Protein AF-M1ZVZ4-F1 (afdb_monomer)

Mean predicted aligned error: 5.07 Å

Solvent-accessible surface area (backbone atoms only — not comparable to full-atom values): 7956 Å² total; per-residue (Å²): 139,79,57,64,71,56,42,83,79,10,59,80,66,77,37,91,72,87,80,81,59,46,96,67,70,88,84,62,80,56,65,76,57,62,77,43,43,68,61,56,61,68,49,70,86,50,83,73,69,90,78,39,61,71,60,46,53,53,49,49,52,49,52,54,50,47,49,54,69,75,61,73,57,90,70,70,79,75,90,71,54,73,87,77,60,84,86,60,94,48,70,66,54,49,50,39,58,58,44,68,74,51,97,76,87,86,83,71,83,92,64,71,65,63,62,66,75,44,100

Organism: NCBI:txid1232189

InterPro domains:
  IPR015421 Pyridoxal phosphate-dependent transferase, major domain [G3DSA:3.40.640.10] (29-119)
  IPR015424 Pyridoxal phosphate-dependent transferase [SSF53383] (11-116)
  IPR050106 Histidinol-phosphate aminotransferase [PTHR43643] (13-118)

Secondary structure (DSSP, 8-state):
--S--TTTTTGGGT------SS---TT-S-HHHHHTHHHHHHHTTS---TT-HHHHHHHHHHHHHHHHHHH-S--------GGG----SSHHHHHHHHHHT-S-----SS--THHHH--

pLDDT: mean 91.92, std 8.11, range [57.66, 97.5]

Structure (mmCIF, N/CA/C/O backbone):
data_AF-M1ZVZ4-F1
#
_entry.id   AF-M1ZVZ4-F1
#
loop_
_atom_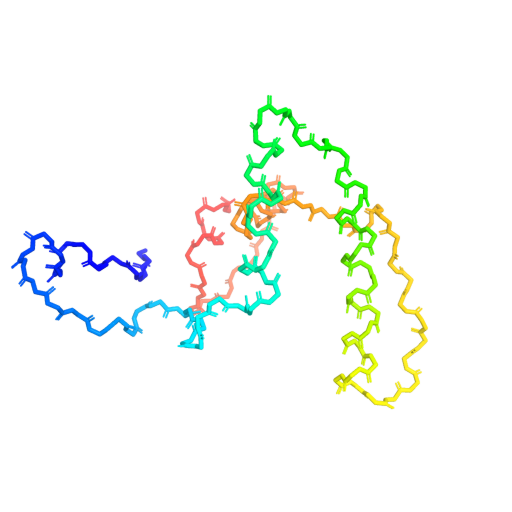site.group_PDB
_atom_site.id
_atom_site.type_symbol
_atom_site.label_atom_id
_atom_site.label_alt_id
_atom_site.label_comp_id
_atom_site.label_asym_id
_atom_site.label_entity_id
_atom_site.label_seq_id
_atom_site.pdbx_PDB_ins_code
_atom_site.Cartn_x
_atom_site.Cartn_y
_atom_site.Cartn_z
_atom_site.occupancy
_atom_site.B_iso_or_equiv
_atom_site.auth_seq_id
_atom_site.auth_comp_id
_atom_site.auth_asym_id
_atom_site.auth_atom_id
_atom_site.pdbx_PDB_model_num
ATOM 1 N N . MET A 1 1 ? -13.123 -12.440 2.740 1.00 65.25 1 MET A N 1
ATOM 2 C CA . MET A 1 1 ? -13.312 -11.713 4.018 1.00 65.25 1 MET A CA 1
ATOM 3 C C . MET A 1 1 ? -11.958 -11.141 4.390 1.00 65.25 1 MET A C 1
ATOM 5 O O . MET A 1 1 ? -11.007 -11.911 4.424 1.00 65.25 1 MET A O 1
ATOM 9 N N . HIS A 1 2 ? -11.867 -9.829 4.601 1.00 86.81 2 HIS A N 1
ATOM 10 C CA . HIS A 1 2 ? -10.634 -9.153 5.022 1.00 86.81 2 HIS A CA 1
ATOM 11 C C . HIS A 1 2 ? -10.698 -8.840 6.510 1.00 86.81 2 HIS A C 1
ATOM 13 O O . HIS A 1 2 ? -11.788 -8.700 7.064 1.00 86.81 2 HIS A O 1
ATOM 19 N N . GLY A 1 3 ? -9.534 -8.737 7.147 1.00 92.38 3 GLY A N 1
ATOM 20 C CA . GLY A 1 3 ? -9.432 -8.098 8.454 1.00 92.38 3 GLY A CA 1
ATOM 21 C C . GLY A 1 3 ? -9.439 -6.571 8.342 1.00 92.38 3 GLY A C 1
ATOM 22 O O . GLY A 1 3 ? -9.521 -6.016 7.246 1.00 92.38 3 GLY A O 1
ATOM 23 N N . GLY A 1 4 ? -9.342 -5.893 9.482 1.00 94.25 4 GLY A N 1
ATOM 24 C CA . GLY A 1 4 ? -9.297 -4.432 9.580 1.00 94.25 4 GLY A CA 1
ATOM 25 C C . GLY A 1 4 ? -10.657 -3.746 9.731 1.00 94.25 4 GLY A C 1
ATOM 26 O O . GLY A 1 4 ? -10.706 -2.521 9.827 1.00 94.25 4 GLY A O 1
ATOM 27 N N . ASP A 1 5 ? -11.767 -4.492 9.796 1.00 95.06 5 ASP A N 1
ATOM 28 C CA . ASP A 1 5 ? -13.081 -3.919 10.118 1.00 95.06 5 ASP A CA 1
ATOM 29 C C . ASP A 1 5 ? -13.209 -3.617 11.620 1.00 95.06 5 ASP A C 1
ATOM 31 O O . ASP A 1 5 ? -13.877 -4.309 12.392 1.00 95.06 5 ASP A O 1
ATOM 35 N N . ILE A 1 6 ? -12.557 -2.535 12.035 1.00 95.00 6 ILE A N 1
ATOM 36 C CA . ILE A 1 6 ? -12.634 -2.003 13.399 1.00 95.00 6 ILE A CA 1
ATOM 37 C C . ILE A 1 6 ? -13.964 -1.284 13.684 1.00 95.00 6 ILE A C 1
ATOM 39 O O . ILE A 1 6 ? -14.201 -0.835 14.809 1.00 95.00 6 ILE A O 1
ATOM 43 N N . TYR A 1 7 ? -14.837 -1.133 12.684 1.00 95.44 7 TYR A N 1
ATOM 44 C CA . TYR A 1 7 ? -16.065 -0.351 12.798 1.00 95.44 7 TYR A CA 1
ATOM 45 C C . TYR A 1 7 ? -17.220 -1.208 13.296 1.00 95.44 7 TYR A C 1
ATOM 47 O O . TYR A 1 7 ? -17.854 -0.835 14.287 1.00 95.44 7 TYR A O 1
ATOM 55 N N . THR A 1 8 ? -17.466 -2.352 12.647 1.00 94.62 8 THR A N 1
ATOM 56 C CA . THR A 1 8 ? -18.637 -3.207 12.902 1.00 94.62 8 THR A CA 1
ATOM 57 C C . THR A 1 8 ? -18.705 -3.681 14.350 1.00 94.62 8 THR A C 1
ATOM 59 O O . THR A 1 8 ? -19.759 -3.593 14.980 1.00 94.62 8 THR A O 1
ATOM 62 N N . GLU A 1 9 ? -17.583 -4.135 14.912 1.00 93.12 9 GLU A N 1
ATOM 63 C CA . GLU A 1 9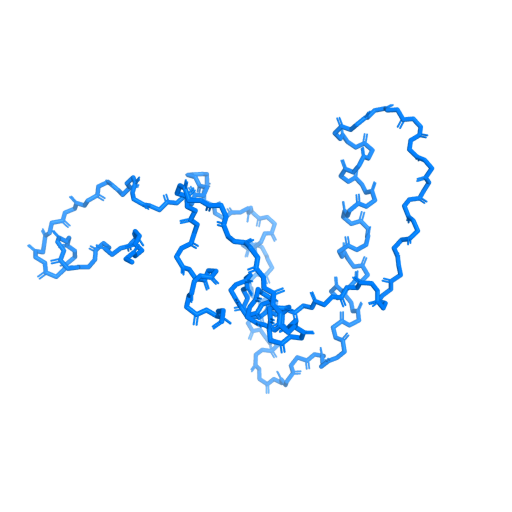 ? -17.516 -4.622 16.297 1.00 93.12 9 GLU A CA 1
ATOM 64 C C . GLU A 1 9 ?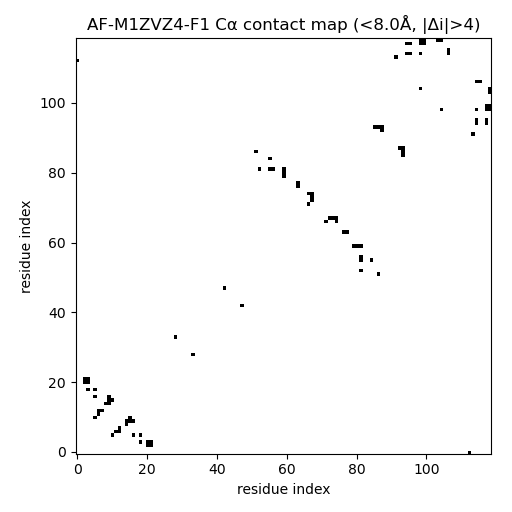 -16.871 -3.633 17.283 1.00 93.12 9 GLU A C 1
ATOM 66 O O . GLU A 1 9 ? -16.909 -3.870 18.494 1.00 93.12 9 GLU A O 1
ATOM 71 N N . GLY A 1 10 ? -16.319 -2.521 16.789 1.00 96.00 10 GLY A N 1
ATOM 72 C CA . GLY A 1 10 ? -15.594 -1.528 17.582 1.00 96.00 10 GLY A C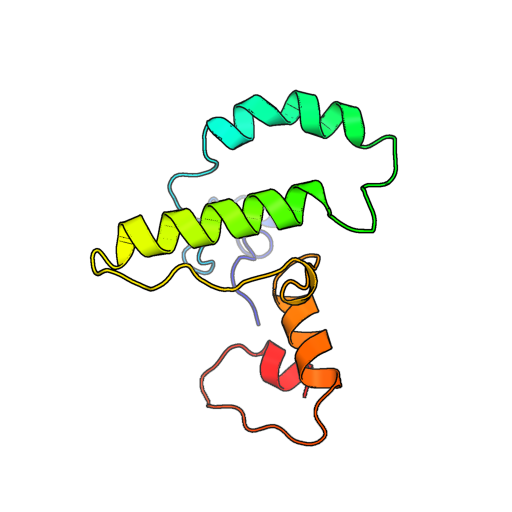A 1
ATOM 73 C C . GLY A 1 10 ? -16.305 -0.183 17.631 1.00 96.00 10 GLY A C 1
ATOM 74 O O . GLY A 1 10 ? -17.226 0.017 18.429 1.00 96.00 10 GLY A O 1
ATOM 75 N N . ILE A 1 11 ? -15.873 0.737 16.765 1.00 95.12 11 ILE A N 1
ATOM 76 C CA . ILE A 1 11 ? -16.237 2.164 16.794 1.00 95.12 11 ILE A CA 1
ATOM 77 C C . ILE A 1 11 ? -17.755 2.372 16.839 1.00 95.12 11 ILE A C 1
ATOM 79 O O . ILE A 1 11 ? -18.248 3.115 17.687 1.00 95.12 11 ILE A O 1
ATOM 83 N N . LEU A 1 12 ? -18.518 1.686 15.980 1.00 96.88 12 LEU A N 1
ATOM 84 C CA . LEU A 1 12 ? -19.975 1.865 15.895 1.00 96.88 12 LEU A CA 1
ATOM 85 C C . LEU A 1 12 ? -20.723 1.325 17.123 1.00 96.88 12 LEU A C 1
ATOM 87 O O . LEU A 1 12 ? -21.881 1.675 17.345 1.00 96.88 12 LEU A O 1
ATOM 91 N N . LYS A 1 13 ? -20.062 0.502 17.942 1.00 97.50 13 LYS A N 1
ATOM 92 C CA . LYS A 1 13 ? -20.576 -0.020 19.214 1.00 97.50 13 LYS A CA 1
ATOM 93 C C . LYS A 1 13 ? -19.972 0.688 20.431 1.00 97.50 13 LYS A C 1
ATOM 95 O O . LYS A 1 13 ? -20.212 0.248 21.554 1.00 97.50 13 LYS A O 1
ATOM 100 N N . GLY A 1 14 ? -19.185 1.750 20.228 1.00 96.69 14 GLY A N 1
ATOM 101 C CA . GLY A 1 14 ? -18.504 2.476 21.303 1.00 96.69 14 GLY A CA 1
ATOM 102 C C . GLY A 1 14 ? -17.458 1.637 22.043 1.00 96.69 14 GLY A C 1
ATOM 103 O O . GLY A 1 14 ? -17.220 1.871 23.225 1.00 96.69 14 GLY A O 1
ATOM 104 N N . LYS A 1 15 ? -16.874 0.631 21.380 1.00 96.56 15 LYS A N 1
ATOM 105 C CA . LYS A 1 15 ? -15.831 -0.229 21.949 1.00 96.56 15 LYS A CA 1
ATOM 106 C C . LYS A 1 15 ? -14.469 0.139 21.382 1.00 96.56 15 LYS A C 1
ATOM 108 O O . LYS A 1 15 ? -14.316 0.293 20.172 1.00 96.56 15 LYS A O 1
ATOM 113 N N . GLU A 1 16 ? -13.479 0.208 22.260 1.00 94.38 16 GLU A N 1
ATOM 114 C CA . GLU A 1 16 ? -12.076 0.265 21.866 1.00 94.38 16 GLU A CA 1
ATOM 115 C C . GLU A 1 16 ? -11.590 -1.150 21.534 1.00 94.38 16 GLU A C 1
ATOM 117 O O . GLU A 1 16 ? -11.768 -2.081 22.324 1.00 94.38 16 GLU A O 1
ATOM 122 N N . LEU A 1 17 ? -11.013 -1.317 20.345 1.00 94.94 17 LEU A N 1
ATOM 123 C CA . LEU A 1 17 ? -10.446 -2.580 19.883 1.00 94.94 17 LEU A CA 1
ATOM 124 C C . LEU A 1 17 ? -8.934 -2.440 19.740 1.00 94.94 17 LEU A C 1
ATOM 126 O O . LEU A 1 17 ? -8.447 -1.432 19.233 1.00 94.94 17 LEU A O 1
ATOM 130 N N . ILE A 1 18 ? -8.210 -3.494 20.109 1.00 94.44 18 ILE A N 1
ATOM 131 C CA . ILE A 1 18 ? -6.832 -3.688 19.660 1.00 94.44 18 ILE A CA 1
ATOM 132 C C . ILE A 1 18 ? -6.901 -4.601 18.437 1.00 94.44 18 ILE A C 1
ATOM 134 O O . ILE A 1 18 ? -7.249 -5.777 18.562 1.00 94.44 18 ILE A O 1
ATOM 138 N N . ASP A 1 19 ? -6.626 -4.049 17.257 1.00 94.56 19 ASP A N 1
ATOM 139 C CA . ASP A 1 19 ? -6.757 -4.774 15.996 1.00 94.56 19 ASP A CA 1
ATOM 140 C C . ASP A 1 19 ? -5.517 -5.631 15.695 1.00 94.56 19 ASP A C 1
ATOM 142 O O . ASP A 1 19 ? -4.434 -5.113 15.439 1.00 94.56 19 ASP A O 1
ATOM 146 N N . PHE A 1 20 ? -5.701 -6.953 15.702 1.00 95.25 20 PHE A N 1
ATOM 147 C CA . PHE A 1 20 ? -4.730 -7.953 15.230 1.00 95.25 20 PHE A CA 1
ATOM 148 C C . PHE A 1 20 ? -5.184 -8.640 13.931 1.00 95.25 20 PHE A C 1
ATOM 150 O O . PHE A 1 20 ? -4.602 -9.641 13.517 1.00 95.25 20 PHE A O 1
ATOM 157 N N . SER A 1 21 ? -6.257 -8.150 13.304 1.00 95.12 21 SER A N 1
ATOM 158 C CA . SER A 1 21 ? -6.807 -8.723 12.073 1.00 95.12 21 SER A CA 1
ATOM 159 C C . SER A 1 21 ? -6.206 -8.111 10.803 1.00 95.12 21 SER A C 1
ATOM 161 O O . SER A 1 21 ? -6.337 -8.696 9.729 1.00 95.12 21 SER A O 1
ATOM 163 N N . SER A 1 22 ? -5.518 -6.970 10.913 1.00 94.12 22 SER A N 1
ATOM 164 C CA . SER A 1 22 ? -4.792 -6.322 9.819 1.00 94.12 22 SER A CA 1
ATOM 165 C C . SER A 1 22 ? -3.282 -6.265 10.090 1.00 94.12 22 SER A C 1
ATOM 167 O O . SER A 1 22 ? -2.830 -6.122 11.224 1.00 94.12 22 SER A O 1
ATOM 169 N N . ASN A 1 23 ? -2.475 -6.383 9.032 1.00 94.50 23 ASN A N 1
ATOM 170 C CA . ASN A 1 23 ? -1.010 -6.440 9.121 1.00 94.50 23 ASN A CA 1
ATOM 171 C C . ASN A 1 23 ? -0.378 -5.055 8.898 1.00 94.50 23 ASN A C 1
ATOM 173 O O . ASN A 1 23 ? 0.424 -4.871 7.981 1.00 94.50 23 ASN A O 1
ATOM 177 N N . ILE A 1 24 ? -0.773 -4.060 9.693 1.00 94.81 24 ILE A N 1
ATOM 178 C CA . ILE A 1 24 ? -0.243 -2.691 9.600 1.00 94.81 24 ILE A CA 1
ATOM 179 C C . ILE A 1 24 ? 0.980 -2.529 10.511 1.00 94.81 24 ILE A C 1
ATOM 181 O O . ILE A 1 24 ? 1.053 -3.122 11.585 1.00 94.81 24 ILE A O 1
ATOM 185 N N . ASN A 1 25 ? 1.958 -1.717 10.092 1.00 95.12 25 ASN A N 1
ATOM 186 C CA . ASN A 1 25 ? 3.142 -1.433 10.903 1.00 95.12 25 ASN A CA 1
ATOM 187 C C . ASN A 1 25 ? 2.748 -0.720 12.219 1.00 95.12 25 ASN A C 1
ATOM 189 O O . ASN A 1 25 ? 2.257 0.412 12.160 1.00 95.12 25 ASN A O 1
ATOM 193 N N . PRO A 1 26 ? 3.012 -1.313 13.402 1.00 94.56 26 PRO A N 1
ATOM 194 C CA . PRO A 1 26 ? 2.621 -0.726 14.685 1.00 94.56 26 PRO A CA 1
ATOM 195 C C . PRO A 1 26 ? 3.421 0.532 15.055 1.00 94.56 26 PRO A C 1
ATOM 197 O O . PRO A 1 26 ? 3.031 1.250 15.970 1.00 94.56 26 PRO A O 1
ATOM 200 N N . LEU A 1 27 ? 4.529 0.824 14.359 1.00 95.94 27 LEU A N 1
ATOM 201 C CA . LEU A 1 27 ? 5.323 2.042 14.571 1.00 95.94 27 LEU A CA 1
ATOM 202 C C . LEU A 1 27 ? 4.652 3.306 14.002 1.00 95.94 27 LEU A C 1
ATOM 204 O O . LEU A 1 27 ? 5.118 4.416 14.255 1.00 95.94 27 LEU A O 1
ATOM 208 N N . GLY A 1 28 ? 3.561 3.151 13.247 1.00 94.31 28 GLY A N 1
ATOM 209 C CA . GLY A 1 28 ? 2.854 4.258 12.615 1.00 94.31 28 GLY A CA 1
ATOM 210 C C . GLY A 1 28 ? 3.581 4.820 11.391 1.00 94.31 28 GLY A C 1
ATOM 211 O O . GLY A 1 28 ? 4.385 4.144 10.746 1.00 94.31 28 GLY A O 1
ATOM 212 N N . LEU A 1 29 ? 3.250 6.065 11.038 1.00 95.12 29 LEU A N 1
ATOM 213 C CA . LEU A 1 29 ? 3.822 6.738 9.871 1.00 95.12 29 LEU A CA 1
ATOM 214 C C . LEU A 1 29 ? 5.281 7.158 10.128 1.00 95.12 29 LEU A C 1
ATOM 216 O O . LEU A 1 29 ? 5.549 7.732 11.191 1.00 95.12 29 LEU A O 1
ATOM 220 N N . PRO A 1 30 ? 6.197 6.962 9.158 1.00 95.94 30 PRO A N 1
ATOM 221 C CA . PRO A 1 30 ? 7.547 7.516 9.219 1.00 95.94 30 PRO A CA 1
ATOM 222 C C . PRO A 1 30 ? 7.525 9.042 9.353 1.00 95.94 30 PRO A C 1
ATOM 224 O O . PRO A 1 30 ? 6.701 9.703 8.720 1.00 95.94 30 PRO A O 1
ATOM 227 N N . ASP A 1 31 ? 8.451 9.614 10.122 1.00 96.00 31 ASP A N 1
ATOM 228 C CA . ASP A 1 31 ? 8.506 11.072 10.312 1.00 96.00 31 ASP A CA 1
ATOM 229 C C . ASP A 1 31 ? 8.796 11.805 8.998 1.00 96.00 31 ASP A C 1
ATOM 231 O O . ASP A 1 31 ? 8.109 12.768 8.680 1.00 96.00 31 ASP A O 1
ATOM 235 N N . SER A 1 32 ? 9.659 11.246 8.143 1.00 95.19 32 SER A N 1
ATOM 236 C CA . SER A 1 32 ? 9.883 11.772 6.792 1.00 95.19 32 SER A CA 1
ATOM 237 C C . SER A 1 32 ? 8.604 11.850 5.955 1.00 95.19 32 SER A C 1
ATOM 239 O O . SER A 1 32 ? 8.475 12.742 5.129 1.00 95.19 32 SER A O 1
ATOM 241 N N . PHE A 1 33 ? 7.635 10.953 6.155 1.00 95.00 33 PHE A N 1
ATOM 242 C CA . PHE A 1 33 ? 6.348 11.051 5.471 1.00 95.00 33 PHE A CA 1
ATOM 243 C C . PHE A 1 33 ? 5.505 12.196 6.043 1.00 95.00 33 PHE A C 1
ATOM 245 O O . PHE A 1 33 ? 4.947 12.980 5.281 1.00 95.00 33 PHE A O 1
ATOM 252 N N . LYS A 1 34 ? 5.444 12.320 7.377 1.00 95.81 34 LYS A N 1
ATOM 253 C CA . LYS A 1 34 ? 4.693 13.389 8.058 1.00 95.81 34 LYS A CA 1
ATOM 254 C C . LYS A 1 34 ? 5.211 14.773 7.672 1.00 95.81 34 LYS A C 1
ATOM 256 O O . LYS A 1 34 ? 4.406 15.643 7.357 1.00 95.81 34 LYS A O 1
ATOM 261 N N . ASP A 1 35 ? 6.530 14.935 7.627 1.00 96.81 35 ASP A N 1
ATOM 262 C CA . ASP A 1 35 ? 7.200 16.200 7.307 1.00 96.81 35 ASP A CA 1
ATOM 263 C C . ASP A 1 35 ? 6.899 16.691 5.879 1.00 96.81 35 ASP A C 1
ATOM 265 O O . ASP A 1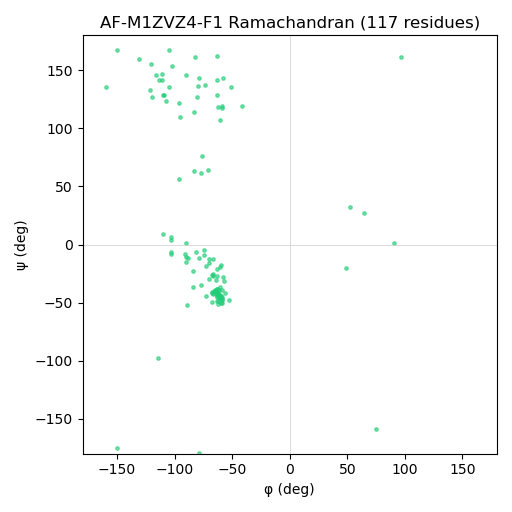 35 ? 7.018 17.879 5.596 1.00 96.81 35 ASP A O 1
ATOM 269 N N . ASN A 1 36 ? 6.468 15.795 4.982 1.00 95.81 36 ASN A N 1
ATOM 270 C CA . ASN A 1 36 ? 6.144 16.111 3.587 1.00 95.81 36 ASN A CA 1
ATOM 271 C C . ASN A 1 36 ? 4.626 16.192 3.312 1.00 95.81 36 ASN A C 1
ATOM 273 O O . ASN A 1 36 ? 4.217 16.392 2.166 1.00 95.81 36 ASN A O 1
ATOM 277 N N . LEU A 1 37 ? 3.764 16.058 4.332 1.00 95.69 37 LEU A N 1
ATOM 278 C CA . LEU A 1 37 ? 2.306 16.101 4.146 1.00 95.69 37 LEU A CA 1
ATOM 279 C C . LEU A 1 37 ? 1.803 17.469 3.677 1.00 95.69 37 LEU A C 1
ATOM 281 O O . LEU A 1 37 ? 0.921 17.523 2.823 1.00 95.69 37 LEU A O 1
ATOM 285 N N . GLU A 1 38 ? 2.348 18.566 4.210 1.00 94.88 38 GLU A N 1
ATOM 286 C CA . GLU A 1 38 ? 1.945 19.919 3.797 1.00 94.88 38 GLU A CA 1
ATOM 287 C C . GLU A 1 38 ? 2.265 20.174 2.321 1.00 94.88 38 GLU A C 1
ATOM 289 O O . GLU A 1 38 ? 1.429 20.702 1.583 1.00 94.88 38 GLU A O 1
ATOM 294 N N . GLU A 1 39 ? 3.438 19.726 1.866 1.00 93.75 39 GLU A N 1
ATOM 295 C CA . GLU A 1 39 ? 3.806 19.787 0.455 1.00 93.75 39 GLU A CA 1
ATOM 296 C C . GLU A 1 39 ? 2.841 18.946 -0.385 1.00 93.75 39 GLU A C 1
ATOM 298 O O . GLU A 1 39 ? 2.253 19.467 -1.332 1.00 93.75 39 GLU A O 1
ATOM 303 N N . ALA A 1 40 ? 2.607 17.682 -0.020 1.00 92.88 40 ALA A N 1
ATOM 304 C CA . ALA A 1 40 ? 1.696 16.803 -0.751 1.00 92.88 40 ALA A CA 1
ATOM 305 C C . ALA A 1 40 ? 0.279 17.397 -0.872 1.00 92.88 40 ALA A C 1
ATOM 307 O O . ALA A 1 40 ? -0.320 17.366 -1.949 1.00 92.88 40 ALA A O 1
ATOM 308 N N . LEU A 1 41 ? -0.235 18.000 0.205 1.00 95.81 41 LEU A N 1
ATOM 309 C CA . LEU A 1 41 ? -1.535 18.672 0.225 1.00 95.81 41 LEU A CA 1
ATOM 310 C C . LEU A 1 41 ? -1.591 19.890 -0.703 1.00 95.81 41 LEU A C 1
ATOM 312 O O . LEU A 1 41 ? -2.648 20.175 -1.260 1.00 95.81 41 LEU A O 1
ATOM 316 N N . SER A 1 42 ? -0.479 20.594 -0.919 1.00 94.69 42 SER A N 1
ATOM 317 C CA . SER A 1 42 ? -0.441 21.724 -1.856 1.00 94.69 42 SER A CA 1
ATOM 318 C C . SER A 1 42 ? -0.642 21.299 -3.321 1.00 94.69 42 SER A C 1
ATOM 320 O O . SER A 1 42 ? -1.167 22.075 -4.121 1.00 94.69 42 SER A O 1
ATOM 322 N N . TRP A 1 43 ? -0.310 20.048 -3.662 1.00 94.88 43 TRP A N 1
ATOM 323 C CA . TRP A 1 43 ? -0.377 19.516 -5.027 1.00 94.88 43 TRP A CA 1
ATOM 324 C C . TRP A 1 43 ? -1.724 18.880 -5.397 1.00 94.88 43 TRP A C 1
ATOM 326 O O . TRP A 1 43 ? -1.969 18.639 -6.575 1.00 94.88 43 TRP A O 1
ATOM 336 N N . VAL A 1 44 ? -2.641 18.657 -4.447 1.00 94.75 44 VAL A N 1
ATOM 337 C CA . VAL A 1 44 ? -3.920 17.953 -4.714 1.00 94.75 44 VAL A CA 1
ATOM 338 C C . VAL A 1 44 ? -4.876 18.711 -5.644 1.00 94.75 44 VAL A C 1
ATOM 340 O O . VAL A 1 44 ? -5.866 18.150 -6.105 1.00 94.75 44 VAL A O 1
ATOM 343 N N . GLN A 1 45 ? -4.605 19.992 -5.915 1.00 95.81 45 GLN A N 1
ATOM 344 C CA . GLN A 1 45 ? -5.406 20.825 -6.820 1.00 95.81 45 GLN A CA 1
ATOM 345 C C . GLN A 1 45 ? -5.110 20.559 -8.302 1.00 95.81 45 GLN A C 1
ATOM 347 O O . GLN A 1 45 ? -5.844 21.037 -9.169 1.00 95.81 45 GLN A O 1
ATOM 352 N N . VAL A 1 46 ? -4.039 19.823 -8.605 1.00 95.50 46 VAL A N 1
ATOM 353 C CA . VAL A 1 46 ? -3.661 19.446 -9.967 1.00 95.50 46 VAL A CA 1
ATOM 354 C C . VAL A 1 46 ? -3.629 17.930 -10.106 1.00 95.50 46 VAL A C 1
ATOM 356 O O . VAL A 1 46 ? -3.442 17.198 -9.136 1.00 95.50 46 VAL A O 1
ATOM 359 N N . TYR A 1 47 ? -3.810 17.447 -11.334 1.00 95.75 47 TYR A N 1
ATOM 360 C CA . TYR A 1 47 ? -3.637 16.026 -11.607 1.00 95.75 47 TYR A CA 1
ATOM 361 C C . TYR A 1 47 ? -2.183 15.603 -11.345 1.00 95.75 47 TYR A C 1
ATOM 363 O O . TYR A 1 47 ? -1.263 16.357 -11.683 1.00 95.75 47 TYR A O 1
ATOM 371 N N . PRO A 1 48 ? -1.959 14.399 -10.784 1.00 94.12 48 PRO A N 1
ATOM 372 C CA . PRO A 1 48 ? -0.617 13.854 -10.640 1.00 94.12 48 PRO A CA 1
ATOM 373 C C . PRO A 1 48 ? 0.025 13.616 -12.013 1.00 94.12 48 PRO A C 1
ATOM 375 O O . PRO A 1 48 ? -0.658 13.528 -13.037 1.00 94.12 48 PRO A O 1
ATOM 378 N N . ASP A 1 49 ? 1.351 13.473 -12.038 1.00 95.00 49 ASP A N 1
ATOM 379 C CA . ASP A 1 49 ? 2.059 13.045 -13.246 1.00 95.00 49 ASP A CA 1
ATOM 380 C C . ASP A 1 49 ? 1.575 11.652 -13.662 1.00 95.00 49 ASP A C 1
ATOM 382 O O . ASP A 1 49 ? 1.938 10.657 -13.041 1.00 95.00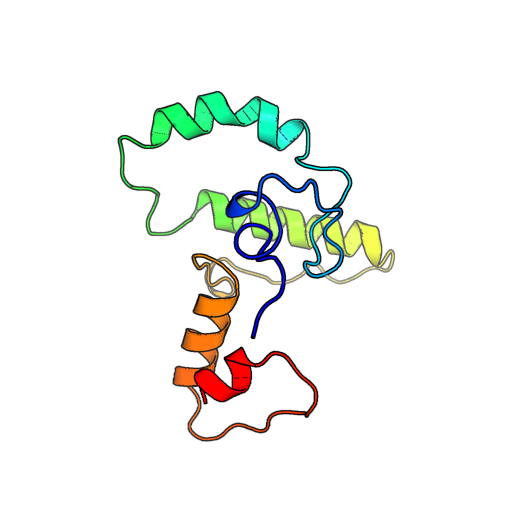 49 ASP A O 1
ATOM 386 N N . ILE A 1 50 ? 0.787 11.580 -14.736 1.00 93.94 50 ILE A N 1
ATOM 387 C CA . ILE A 1 50 ? 0.213 10.328 -15.253 1.00 93.94 50 ILE A CA 1
ATOM 388 C C . ILE A 1 50 ? 1.280 9.306 -15.672 1.00 93.94 50 ILE A C 1
ATOM 390 O O . ILE A 1 50 ? 0.988 8.122 -15.802 1.00 93.94 50 ILE A O 1
ATOM 394 N N . GLN A 1 51 ? 2.517 9.758 -15.905 1.00 95.00 51 GLN A N 1
ATOM 395 C CA . GLN A 1 51 ? 3.649 8.893 -16.233 1.00 95.00 51 GLN A CA 1
ATOM 396 C C . GLN A 1 51 ? 4.432 8.444 -14.992 1.00 95.00 51 GLN A C 1
ATOM 398 O O . GLN A 1 51 ? 5.310 7.590 -15.104 1.00 95.00 51 GLN A O 1
ATOM 403 N N . TYR A 1 52 ? 4.126 9.004 -13.816 1.00 95.81 52 TYR A N 1
ATOM 404 C CA . TYR A 1 52 ? 4.779 8.709 -12.541 1.00 95.81 52 TYR A CA 1
ATOM 405 C C . TYR A 1 52 ? 6.312 8.828 -12.581 1.00 95.81 52 TYR A C 1
ATOM 407 O O . TYR A 1 52 ? 6.998 8.108 -11.860 1.00 95.81 52 TYR A O 1
ATOM 415 N N . ARG A 1 53 ? 6.884 9.727 -13.394 1.00 95.12 53 ARG A N 1
ATOM 416 C CA . ARG A 1 53 ? 8.329 9.733 -13.709 1.00 95.12 53 ARG A CA 1
ATOM 417 C C . ARG A 1 53 ? 9.202 9.887 -12.468 1.00 95.12 53 ARG A C 1
ATOM 419 O O . ARG A 1 53 ? 10.100 9.084 -12.229 1.00 95.12 53 ARG A O 1
ATOM 426 N N . ASN A 1 54 ? 8.909 10.888 -11.637 1.00 95.75 54 ASN A N 1
ATOM 427 C CA . ASN A 1 54 ? 9.666 11.110 -10.401 1.00 95.75 54 ASN A CA 1
ATOM 428 C C . ASN A 1 54 ? 9.487 9.953 -9.410 1.00 95.75 54 ASN A C 1
ATOM 430 O O . ASN A 1 54 ? 10.452 9.527 -8.782 1.00 95.75 54 ASN A O 1
ATOM 434 N N . LEU A 1 55 ? 8.272 9.408 -9.301 1.00 96.19 55 LEU A N 1
ATOM 435 C CA . LEU A 1 55 ? 7.998 8.287 -8.405 1.00 96.19 55 LEU A CA 1
ATOM 436 C C . LEU A 1 55 ? 8.727 7.012 -8.853 1.00 96.19 55 LEU A C 1
ATOM 438 O O . LEU A 1 55 ? 9.337 6.344 -8.025 1.00 96.19 55 LEU A O 1
ATOM 442 N N . LYS A 1 56 ? 8.734 6.708 -10.156 1.00 96.88 56 LYS A N 1
ATOM 443 C CA . LYS A 1 56 ? 9.477 5.580 -10.730 1.00 96.88 56 LYS A CA 1
ATOM 444 C C . LYS A 1 56 ? 10.973 5.686 -10.454 1.00 96.88 56 LYS A C 1
ATOM 446 O O . LYS A 1 56 ? 11.554 4.721 -9.970 1.00 96.88 56 LYS A O 1
ATOM 451 N N . ARG A 1 57 ? 11.580 6.855 -10.674 1.00 95.56 57 ARG A N 1
ATOM 452 C CA . ARG A 1 57 ? 13.005 7.084 -10.366 1.00 95.56 57 ARG A CA 1
ATOM 453 C C . ARG A 1 57 ? 13.318 6.844 -8.892 1.00 95.56 57 ARG A C 1
ATOM 455 O O . ARG A 1 57 ? 14.214 6.068 -8.581 1.00 95.56 57 ARG A O 1
ATOM 462 N N . ASN A 1 58 ? 12.510 7.410 -7.995 1.00 95.94 58 ASN A N 1
ATOM 463 C CA . ASN A 1 58 ? 12.674 7.208 -6.555 1.00 95.94 58 ASN A CA 1
ATOM 464 C C . ASN A 1 58 ? 12.531 5.729 -6.150 1.00 95.94 58 ASN A C 1
ATOM 466 O O . ASN A 1 58 ? 13.251 5.261 -5.268 1.00 95.94 58 ASN A O 1
ATOM 470 N N . LEU A 1 59 ? 11.628 4.974 -6.789 1.00 95.88 59 LEU A N 1
ATOM 471 C CA . LEU A 1 59 ? 11.478 3.534 -6.556 1.00 95.88 59 LEU A CA 1
ATOM 472 C C . LEU A 1 59 ? 12.697 2.740 -7.043 1.00 95.88 59 LEU A C 1
ATOM 474 O O . LEU A 1 59 ? 13.151 1.848 -6.330 1.00 95.88 59 LEU A O 1
ATOM 478 N N . ILE A 1 60 ? 13.251 3.067 -8.213 1.00 94.06 60 ILE A N 1
ATOM 479 C CA . ILE A 1 60 ? 14.474 2.432 -8.737 1.00 94.06 60 ILE A CA 1
ATOM 480 C C . ILE A 1 60 ? 15.650 2.664 -7.781 1.00 94.06 60 ILE A C 1
ATOM 482 O O . ILE A 1 60 ? 16.365 1.716 -7.436 1.00 94.06 60 ILE A O 1
ATOM 486 N N . ASP A 1 61 ? 15.814 3.895 -7.296 1.00 92.62 61 ASP A N 1
ATOM 487 C CA . ASP A 1 61 ? 16.850 4.245 -6.322 1.00 92.62 61 ASP A CA 1
ATOM 488 C C . ASP A 1 61 ? 16.650 3.494 -4.997 1.00 92.62 61 ASP A C 1
ATOM 490 O O . ASP A 1 61 ? 17.594 2.910 -4.456 1.00 92.62 61 ASP A O 1
ATOM 494 N N . TYR A 1 62 ? 15.410 3.433 -4.500 1.00 93.31 62 TYR A N 1
ATOM 495 C CA . TYR A 1 62 ? 15.066 2.693 -3.286 1.00 93.31 62 TYR A CA 1
ATOM 496 C C . TYR A 1 62 ? 15.350 1.191 -3.412 1.00 93.31 62 TYR A C 1
ATOM 498 O O . TYR A 1 62 ? 15.929 0.598 -2.499 1.00 93.31 62 TYR A O 1
ATOM 506 N N . LEU A 1 63 ? 14.970 0.561 -4.527 1.00 91.00 63 LEU A N 1
ATOM 507 C CA . LEU A 1 63 ? 15.220 -0.862 -4.774 1.00 91.00 63 LEU A CA 1
ATOM 508 C C . LEU A 1 63 ? 16.722 -1.145 -4.867 1.00 91.00 63 LEU A C 1
ATOM 510 O O . LEU A 1 63 ? 17.209 -2.100 -4.259 1.00 91.00 63 LEU A O 1
ATOM 514 N N . SER A 1 64 ? 17.464 -0.272 -5.551 1.00 87.94 64 SER A N 1
ATOM 515 C CA . SER A 1 64 ? 18.924 -0.354 -5.654 1.00 87.94 64 SER A CA 1
ATOM 516 C C . SER A 1 64 ? 19.593 -0.266 -4.278 1.00 87.94 64 SER A C 1
ATOM 518 O O . SER A 1 64 ? 20.448 -1.090 -3.948 1.00 87.94 64 SER A O 1
ATOM 520 N N . PHE A 1 65 ? 19.171 0.688 -3.442 1.00 88.75 65 PHE A N 1
ATOM 521 C CA . PHE A 1 65 ? 19.641 0.815 -2.062 1.00 88.75 65 PHE A CA 1
ATOM 522 C C . PHE A 1 65 ? 19.285 -0.415 -1.214 1.00 88.75 65 PHE A C 1
ATOM 524 O O . PHE A 1 65 ? 20.145 -0.968 -0.526 1.00 88.75 65 PHE A O 1
ATOM 531 N N . SER A 1 66 ? 18.028 -0.860 -1.277 1.00 89.56 66 SER A N 1
ATOM 532 C CA . SER A 1 66 ? 17.496 -1.945 -0.444 1.00 89.56 66 SER A CA 1
ATOM 533 C C . SER A 1 66 ? 18.226 -3.260 -0.689 1.00 89.56 66 SER A C 1
ATOM 535 O O . SER A 1 66 ? 18.544 -3.975 0.260 1.00 89.56 66 SER A O 1
ATOM 537 N N . LEU A 1 67 ? 18.563 -3.562 -1.944 1.00 84.94 67 LEU A N 1
ATOM 538 C CA . LEU A 1 67 ? 19.359 -4.742 -2.273 1.00 84.94 67 LEU A CA 1
ATOM 539 C C . LEU A 1 67 ? 20.739 -4.708 -1.614 1.00 84.94 67 LEU A C 1
ATOM 541 O O . LEU A 1 67 ? 21.141 -5.690 -0.991 1.00 84.94 67 LEU A O 1
ATOM 545 N N . GLY A 1 68 ? 21.435 -3.570 -1.687 1.00 83.38 68 GLY A N 1
ATOM 546 C CA . GLY A 1 68 ? 22.727 -3.396 -1.020 1.00 83.38 68 GLY A CA 1
ATOM 547 C C . GLY A 1 68 ? 22.625 -3.496 0.505 1.00 83.38 68 GLY A C 1
ATOM 548 O O . GLY A 1 68 ? 23.495 -4.088 1.146 1.00 83.38 68 GLY A O 1
ATOM 549 N N . TYR A 1 69 ? 21.545 -2.965 1.083 1.00 87.19 69 TYR A N 1
ATOM 550 C CA . TYR A 1 69 ? 21.296 -3.002 2.523 1.00 87.19 69 TYR A CA 1
ATOM 551 C C . TYR A 1 69 ? 21.030 -4.424 3.043 1.00 87.19 69 TYR A C 1
ATOM 553 O O . TYR A 1 69 ? 21.651 -4.844 4.022 1.00 87.19 69 TYR A O 1
ATOM 561 N N . PHE A 1 70 ? 20.131 -5.174 2.395 1.00 87.94 70 PHE A N 1
ATOM 562 C CA . PHE A 1 70 ? 19.705 -6.490 2.879 1.00 87.94 70 PHE A CA 1
ATOM 563 C C . PHE A 1 70 ? 20.636 -7.628 2.468 1.00 87.94 70 PHE A C 1
ATOM 565 O O . PHE A 1 70 ? 20.846 -8.544 3.263 1.00 87.94 70 PHE A O 1
ATOM 572 N N . TYR A 1 71 ? 21.200 -7.589 1.259 1.00 82.31 71 TYR A N 1
ATOM 573 C CA . TYR A 1 71 ? 21.839 -8.775 0.690 1.00 82.31 71 TYR A CA 1
ATOM 574 C C . TYR A 1 71 ? 23.367 -8.783 0.732 1.00 82.31 71 TYR A C 1
ATOM 576 O O . TYR A 1 71 ? 23.906 -9.854 0.497 1.00 82.31 71 TYR A O 1
ATOM 584 N N . LYS A 1 72 ? 24.050 -7.684 1.118 1.00 68.25 72 LYS A N 1
ATOM 585 C CA . LYS A 1 72 ? 25.511 -7.519 1.398 1.00 68.25 72 LYS A CA 1
ATOM 586 C C . LYS A 1 72 ? 26.537 -8.057 0.379 1.00 68.25 72 LYS A C 1
ATOM 588 O O . LYS A 1 72 ? 27.688 -7.624 0.409 1.00 68.25 72 LYS A O 1
ATOM 593 N N . GLU A 1 73 ? 26.171 -8.976 -0.497 1.00 65.06 73 GLU A N 1
ATOM 594 C CA . GLU A 1 73 ? 26.971 -9.486 -1.590 1.00 65.06 73 GLU A CA 1
ATOM 595 C C . GLU A 1 73 ? 26.881 -8.545 -2.785 1.00 65.06 73 GLU A C 1
ATOM 597 O O . GLU A 1 73 ? 25.992 -7.699 -2.897 1.00 65.06 73 GLU A O 1
ATOM 602 N N . LYS A 1 74 ? 27.855 -8.695 -3.678 1.00 57.66 74 LYS A N 1
ATOM 603 C CA . LYS A 1 74 ? 28.036 -7.915 -4.897 1.00 57.66 74 LYS A CA 1
ATOM 604 C C . LYS A 1 74 ? 26.946 -8.286 -5.913 1.00 57.66 74 LYS A C 1
ATOM 606 O O . LYS A 1 74 ? 27.244 -8.860 -6.954 1.00 57.66 74 LYS A O 1
ATOM 611 N N . ILE A 1 75 ? 25.683 -8.009 -5.589 1.00 62.09 75 ILE A N 1
ATOM 612 C CA . ILE A 1 75 ? 24.587 -8.076 -6.549 1.00 62.09 75 ILE A CA 1
ATOM 613 C C . ILE A 1 75 ? 24.959 -7.087 -7.653 1.00 62.09 75 ILE A C 1
ATOM 615 O O . ILE A 1 75 ? 25.163 -5.898 -7.389 1.00 62.09 75 ILE A O 1
ATOM 619 N N . GLU A 1 76 ? 25.150 -7.597 -8.871 1.00 61.94 76 GLU A N 1
ATOM 620 C CA . GLU A 1 76 ? 25.315 -6.749 -10.047 1.00 61.94 76 GLU A CA 1
ATOM 621 C C . GLU A 1 76 ? 24.160 -5.752 -10.077 1.00 61.94 76 GLU A C 1
ATOM 623 O O . GLU A 1 76 ? 23.022 -6.119 -9.781 1.00 61.94 76 GLU A O 1
ATOM 628 N N . LYS A 1 77 ? 24.471 -4.480 -10.357 1.00 63.81 77 LYS A N 1
ATOM 629 C CA . LYS A 1 77 ? 23.497 -3.385 -10.359 1.00 63.81 77 LYS A CA 1
ATOM 630 C C . LYS A 1 77 ? 22.206 -3.867 -11.020 1.00 63.81 77 LYS A C 1
ATOM 632 O O . LYS A 1 77 ? 22.225 -4.281 -12.177 1.00 63.81 77 LYS A O 1
ATOM 637 N N . LEU A 1 78 ? 21.118 -3.848 -10.257 1.00 69.50 78 LEU A N 1
ATOM 638 C CA . LEU A 1 78 ? 19.832 -4.325 -10.725 1.00 69.50 78 LEU A CA 1
ATOM 639 C C . LEU A 1 78 ? 19.441 -3.520 -11.970 1.00 69.50 78 LEU A C 1
ATOM 641 O O . LEU A 1 78 ? 19.330 -2.297 -11.907 1.00 69.50 78 LEU A O 1
ATOM 645 N N . ASN A 1 79 ? 19.273 -4.205 -13.098 1.00 81.12 79 ASN A N 1
ATOM 646 C CA . ASN A 1 79 ? 18.893 -3.583 -14.362 1.00 81.12 79 ASN A CA 1
ATOM 647 C C . ASN A 1 79 ? 17.367 -3.391 -14.411 1.00 8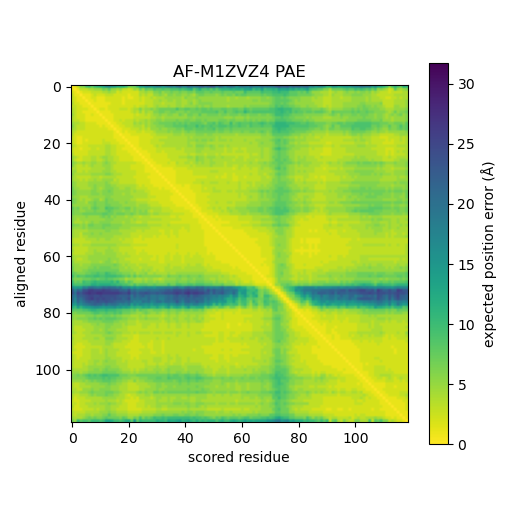1.12 79 ASN A C 1
ATOM 649 O O . ASN A 1 79 ? 16.691 -4.056 -15.194 1.00 81.12 79 ASN A O 1
ATOM 653 N N . ILE A 1 80 ? 16.832 -2.568 -13.500 1.00 88.12 80 ILE A N 1
ATOM 654 C CA . ILE A 1 80 ? 15.439 -2.102 -13.538 1.00 88.12 80 ILE A CA 1
ATOM 655 C C . ILE A 1 80 ? 15.412 -0.740 -14.216 1.00 88.12 80 ILE A C 1
ATOM 657 O O . ILE A 1 80 ? 16.009 0.215 -13.723 1.00 88.12 80 ILE A O 1
ATOM 661 N N . GLU A 1 81 ? 14.642 -0.665 -15.291 1.00 91.19 81 GLU A N 1
ATOM 662 C CA . GLU A 1 81 ? 14.299 0.563 -15.995 1.00 91.19 81 GLU A CA 1
ATOM 663 C C . GLU A 1 81 ? 12.851 0.982 -15.680 1.00 91.19 81 GLU A C 1
ATOM 665 O O . GLU A 1 81 ? 12.063 0.216 -15.108 1.00 91.19 81 GLU A O 1
ATOM 670 N N . GLU A 1 82 ? 12.472 2.210 -16.046 1.00 92.69 82 GLU A N 1
ATOM 671 C CA . GLU A 1 82 ? 11.128 2.749 -15.780 1.00 92.69 82 GLU A CA 1
ATOM 672 C C . GLU A 1 82 ? 10.012 1.879 -16.403 1.00 92.69 82 GLU A C 1
ATOM 674 O O . GLU A 1 82 ? 8.898 1.823 -15.867 1.00 92.69 82 GLU A O 1
ATOM 679 N N . GLU A 1 83 ? 10.291 1.166 -17.498 1.00 93.38 83 GLU A N 1
ATOM 680 C CA . GLU A 1 83 ? 9.361 0.263 -18.191 1.00 93.38 83 GLU A CA 1
ATOM 681 C C . GLU A 1 83 ? 9.106 -1.040 -17.427 1.00 93.38 83 GLU A C 1
ATOM 683 O O . GLU A 1 83 ? 8.104 -1.711 -17.670 1.00 93.38 83 GLU A O 1
ATOM 688 N N . ASN A 1 84 ? 9.980 -1.401 -16.485 1.00 93.06 84 ASN A N 1
ATOM 689 C CA . ASN A 1 84 ? 9.790 -2.576 -15.637 1.00 93.06 84 ASN A CA 1
ATOM 690 C C . ASN A 1 84 ? 8.850 -2.306 -14.452 1.00 93.06 84 ASN A C 1
ATOM 692 O O . ASN A 1 84 ? 8.510 -3.237 -13.723 1.00 93.06 84 ASN A O 1
ATOM 696 N N . LEU A 1 85 ? 8.437 -1.052 -14.244 1.00 94.44 85 LEU A N 1
ATOM 697 C CA . LEU A 1 85 ? 7.576 -0.651 -13.137 1.00 94.44 85 LEU A CA 1
ATOM 698 C C . LEU A 1 85 ? 6.157 -0.326 -13.612 1.00 94.44 85 LEU A C 1
ATOM 700 O O . LEU A 1 85 ? 5.936 0.598 -14.403 1.00 94.44 85 LEU A O 1
ATOM 704 N N . VAL A 1 86 ? 5.190 -1.030 -13.025 1.00 94.50 86 VAL A N 1
ATOM 705 C CA . VAL A 1 86 ? 3.763 -0.702 -13.079 1.00 94.50 86 VAL A CA 1
ATOM 706 C C . VAL A 1 86 ? 3.341 -0.232 -11.690 1.00 94.50 86 VAL A C 1
ATOM 708 O O . VAL A 1 86 ? 3.633 -0.889 -10.693 1.00 94.50 86 VAL A O 1
ATOM 711 N N . LEU A 1 87 ? 2.697 0.931 -11.626 1.00 95.44 87 LEU A N 1
ATOM 712 C CA . LEU A 1 87 ? 2.191 1.520 -10.391 1.00 95.44 87 LEU A CA 1
ATOM 713 C C . LEU A 1 87 ? 0.667 1.475 -10.412 1.00 95.44 87 LEU A C 1
ATOM 715 O O . LEU A 1 87 ? 0.065 1.592 -11.475 1.00 95.44 87 LEU A O 1
ATOM 719 N N . GLY A 1 88 ? 0.069 1.312 -9.237 1.00 94.88 88 GLY A N 1
ATOM 720 C CA . GLY A 1 88 ? -1.374 1.195 -9.069 1.00 94.88 88 GLY A CA 1
ATOM 721 C C . GLY A 1 88 ? -1.813 1.748 -7.722 1.00 94.88 88 GLY A C 1
ATOM 722 O O . GLY A 1 88 ? -0.997 2.003 -6.829 1.00 94.88 88 GLY A O 1
ATOM 723 N N . ASN A 1 89 ? -3.114 1.929 -7.578 1.00 95.75 89 ASN A N 1
ATOM 724 C CA . ASN A 1 89 ? -3.803 2.373 -6.381 1.00 95.75 89 ASN A CA 1
ATOM 725 C C . ASN A 1 89 ? -3.924 1.227 -5.359 1.00 95.75 89 ASN A C 1
ATOM 727 O O . ASN A 1 89 ? -5.011 0.780 -4.992 1.00 95.75 89 ASN A O 1
ATOM 731 N N . GLY A 1 90 ? -2.770 0.733 -4.913 1.00 95.06 90 GLY A N 1
ATOM 732 C CA . GLY A 1 90 ? -2.649 -0.442 -4.056 1.00 95.06 90 GLY A CA 1
ATOM 733 C C . GLY A 1 90 ? -2.353 -1.726 -4.833 1.00 95.06 90 GLY A C 1
ATOM 734 O O . GLY A 1 90 ? -2.549 -1.827 -6.042 1.00 95.06 90 GLY A O 1
ATOM 735 N N . ALA A 1 91 ? -1.848 -2.733 -4.119 1.00 95.06 91 ALA A N 1
ATOM 736 C CA . ALA A 1 91 ? -1.389 -3.981 -4.730 1.00 95.06 91 ALA A CA 1
ATOM 737 C C . ALA A 1 91 ? -2.521 -4.808 -5.363 1.00 95.06 91 ALA A C 1
ATOM 739 O O . ALA A 1 91 ? -2.265 -5.548 -6.306 1.00 95.06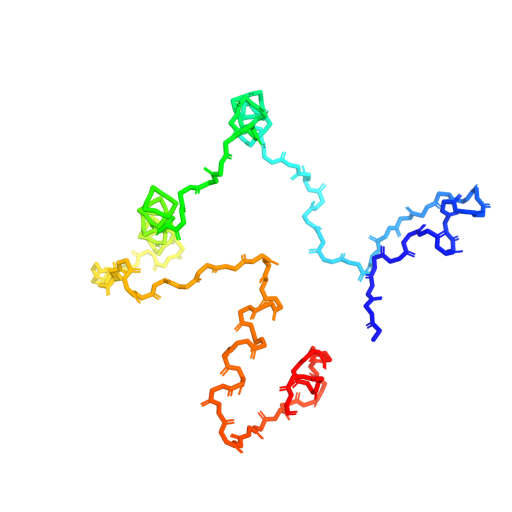 91 ALA A O 1
ATOM 740 N N . VAL A 1 92 ? -3.758 -4.674 -4.870 1.00 94.88 92 VAL A N 1
ATOM 741 C CA . VAL A 1 92 ? -4.918 -5.416 -5.390 1.00 94.88 92 VAL A CA 1
ATOM 742 C C . VAL A 1 92 ? -5.199 -5.061 -6.852 1.00 94.88 92 VAL A C 1
ATOM 744 O O . VAL A 1 92 ? -5.408 -5.968 -7.645 1.00 94.88 92 VAL A O 1
ATOM 747 N N . GLU A 1 93 ? -5.109 -3.783 -7.241 1.00 96.31 93 GLU A N 1
ATOM 748 C CA . GLU A 1 93 ? -5.264 -3.376 -8.649 1.00 96.31 93 GLU A CA 1
ATOM 749 C C . GLU A 1 93 ? -4.177 -3.999 -9.534 1.00 96.31 93 GLU A C 1
ATOM 751 O O . GLU A 1 93 ? -4.457 -4.490 -10.623 1.00 96.31 93 GLU A O 1
ATOM 756 N N . ILE A 1 94 ? -2.931 -4.030 -9.055 1.00 96.75 94 ILE A N 1
ATOM 757 C CA . ILE A 1 94 ? -1.822 -4.643 -9.796 1.00 96.75 94 ILE A CA 1
ATOM 758 C C . ILE A 1 94 ? -2.033 -6.151 -9.966 1.00 96.75 94 ILE A C 1
ATOM 760 O O . ILE A 1 94 ? -1.749 -6.686 -11.035 1.00 96.75 94 ILE A O 1
ATOM 764 N N . ILE A 1 95 ? -2.534 -6.831 -8.932 1.00 95.94 95 ILE A N 1
ATOM 765 C CA . ILE A 1 95 ? -2.867 -8.260 -8.977 1.00 95.94 95 ILE A CA 1
ATOM 766 C C . ILE A 1 95 ? -3.982 -8.518 -9.996 1.00 95.94 95 ILE A C 1
ATOM 768 O O . ILE A 1 95 ? -3.822 -9.395 -10.841 1.00 95.94 95 ILE A O 1
ATOM 772 N N . ASP A 1 96 ? -5.063 -7.738 -9.949 1.00 95.38 96 ASP A N 1
ATOM 773 C CA . ASP A 1 96 ? -6.199 -7.847 -10.870 1.00 95.38 96 ASP A CA 1
ATOM 774 C C . ASP A 1 96 ? -5.762 -7.655 -12.329 1.00 95.38 96 ASP A C 1
ATOM 776 O O . ASP A 1 96 ? -5.974 -8.521 -13.182 1.00 95.38 96 ASP A O 1
ATOM 780 N N . LEU A 1 97 ? -5.018 -6.578 -12.605 1.00 95.69 97 LEU A N 1
ATOM 781 C CA . LEU A 1 97 ? -4.453 -6.318 -13.927 1.00 95.69 97 LEU A CA 1
ATOM 782 C C . LEU A 1 97 ? -3.522 -7.449 -14.377 1.00 95.69 97 LEU A C 1
ATOM 784 O O . LEU A 1 97 ? -3.619 -7.895 -15.519 1.00 95.69 97 LEU A O 1
ATOM 788 N N . ALA A 1 98 ? -2.644 -7.948 -13.507 1.00 95.31 98 ALA A N 1
ATOM 789 C CA . ALA A 1 98 ? -1.735 -9.035 -13.855 1.00 95.31 98 ALA A CA 1
ATOM 790 C C . ALA A 1 98 ? -2.488 -10.329 -14.203 1.00 95.31 98 ALA A C 1
ATOM 792 O O . ALA A 1 98 ? -2.172 -10.957 -15.214 1.00 95.31 98 ALA A O 1
ATOM 793 N N . ILE A 1 99 ? -3.493 -10.707 -13.407 1.00 95.56 99 ILE A N 1
ATOM 794 C CA . ILE A 1 99 ? -4.290 -11.918 -13.631 1.00 95.56 99 ILE A CA 1
ATOM 795 C C . ILE A 1 99 ? -5.139 -11.792 -14.900 1.00 95.56 99 ILE A C 1
ATOM 797 O O . ILE A 1 99 ? -5.157 -12.727 -15.695 1.00 95.56 99 ILE A O 1
ATOM 801 N N . SER A 1 100 ? -5.742 -10.626 -15.160 1.00 94.88 100 SER A N 1
ATOM 802 C CA . SER A 1 100 ? -6.571 -10.389 -16.356 1.00 94.88 100 SER A CA 1
ATOM 803 C C . SER A 1 100 ? -5.833 -10.585 -17.693 1.00 94.88 100 SER A C 1
ATOM 805 O O . SER A 1 100 ? -6.463 -10.749 -18.737 1.00 94.88 100 SER A O 1
ATOM 807 N N . ASN A 1 101 ? -4.494 -10.591 -17.676 1.00 95.88 101 ASN A N 1
ATOM 808 C CA . ASN A 1 101 ? -3.646 -10.849 -18.843 1.00 95.88 101 ASN A CA 1
ATOM 809 C C . ASN A 1 101 ? -3.302 -12.341 -19.038 1.00 95.88 101 ASN A C 1
ATOM 811 O O . ASN A 1 101 ? -2.555 -12.687 -19.957 1.00 95.88 101 ASN A O 1
ATOM 815 N N . LEU A 1 102 ? -3.811 -13.235 -18.187 1.00 95.94 102 LEU A N 1
ATOM 816 C CA . LEU A 1 102 ? -3.540 -14.671 -18.219 1.00 95.94 102 LEU A CA 1
ATOM 817 C C . LEU A 1 102 ? -4.794 -15.446 -18.639 1.00 95.94 102 LEU A C 1
ATOM 819 O O . LEU A 1 102 ? -5.903 -15.143 -18.225 1.00 95.94 102 LEU A O 1
ATOM 823 N N . ASN A 1 103 ? -4.616 -16.497 -19.442 1.00 95.50 103 ASN A N 1
ATOM 824 C CA . ASN A 1 103 ? -5.737 -17.344 -19.885 1.00 95.50 103 ASN A CA 1
ATOM 825 C C . ASN A 1 103 ? -6.116 -18.432 -18.869 1.00 95.50 103 ASN A C 1
ATOM 827 O O . ASN A 1 103 ? -7.198 -19.006 -18.938 1.00 95.50 103 ASN A O 1
ATOM 831 N N . SER A 1 104 ? -5.180 -18.798 -17.996 1.00 95.06 104 SER A N 1
ATOM 832 C CA . SER A 1 104 ? -5.342 -19.867 -17.014 1.00 95.06 104 SER A CA 1
ATOM 833 C C . SER A 1 104 ? -4.322 -19.685 -15.901 1.00 95.06 104 SER A C 1
ATOM 835 O O . SER A 1 104 ? -3.140 -19.477 -16.194 1.00 95.06 104 SER A O 1
ATOM 837 N N . ILE A 1 105 ? -4.752 -19.828 -14.652 1.00 95.25 105 ILE A N 1
ATOM 838 C CA . ILE A 1 105 ? -3.892 -19.684 -13.476 1.00 95.25 105 ILE A CA 1
ATOM 839 C C . ILE A 1 105 ? -4.066 -20.864 -12.517 1.00 95.25 105 ILE A C 1
ATOM 841 O O . ILE A 1 105 ? -5.077 -21.561 -12.541 1.00 95.25 105 ILE A O 1
ATOM 845 N N . SER A 1 106 ? -3.072 -21.062 -11.653 1.00 96.06 106 SER A N 1
ATOM 846 C CA . SER A 1 106 ? -3.129 -22.012 -10.540 1.00 96.06 106 SER A CA 1
ATOM 847 C C . SER A 1 106 ? -2.949 -21.252 -9.234 1.00 96.06 106 SER A C 1
ATOM 849 O O . SER A 1 106 ? -1.962 -20.537 -9.073 1.00 96.06 106 SER A O 1
ATOM 851 N N . ILE A 1 107 ? -3.873 -21.439 -8.294 1.00 96.25 107 ILE A N 1
ATOM 852 C CA . ILE A 1 107 ? -3.849 -20.784 -6.982 1.00 96.25 107 ILE A CA 1
ATOM 853 C C . ILE A 1 107 ? -3.522 -21.829 -5.915 1.00 96.25 107 ILE A C 1
ATOM 855 O O . ILE A 1 107 ? -4.152 -22.885 -5.844 1.00 96.25 107 ILE A O 1
ATOM 859 N N . LEU A 1 108 ? -2.530 -21.538 -5.073 1.00 96.50 108 LEU A N 1
ATOM 860 C CA . LEU A 1 108 ? -2.229 -22.355 -3.899 1.00 96.50 108 LEU A CA 1
ATOM 861 C C . LEU A 1 108 ? -3.212 -22.005 -2.775 1.00 96.50 108 LEU A C 1
ATOM 863 O O . LEU A 1 108 ? -3.452 -20.827 -2.532 1.00 96.50 108 LEU A O 1
ATOM 867 N N . VAL A 1 109 ? -3.759 -22.992 -2.066 1.00 95.44 109 VAL A N 1
ATOM 868 C CA . VAL A 1 109 ? -4.734 -22.767 -0.983 1.00 95.44 109 VAL A CA 1
ATOM 869 C C . VAL A 1 109 ? -4.198 -23.355 0.332 1.00 95.44 109 VAL A C 1
ATOM 871 O O . VAL A 1 109 ? -3.743 -24.503 0.320 1.00 95.44 109 VAL A O 1
ATOM 874 N N . PRO A 1 110 ? -4.249 -22.614 1.465 1.00 94.88 110 PRO A N 1
ATOM 875 C CA . PRO A 1 110 ? -4.849 -21.283 1.634 1.00 94.88 110 PRO A CA 1
ATOM 876 C C . PRO A 1 110 ? -3.960 -20.140 1.119 1.00 94.88 110 PRO A C 1
ATOM 878 O O . PRO A 1 110 ? -2.742 -20.162 1.286 1.00 94.88 110 PRO A O 1
ATOM 881 N N . SER A 1 111 ? -4.585 -19.120 0.530 1.00 94.50 111 SER A N 1
ATOM 882 C CA . SER A 1 111 ? -3.929 -17.881 0.093 1.00 94.50 111 SER A CA 1
ATOM 883 C C . SER A 1 111 ? -4.894 -16.691 0.150 1.00 94.50 111 SER A C 1
ATOM 885 O O . SER A 1 111 ? -6.003 -16.800 0.678 1.00 94.50 111 SER A O 1
ATOM 887 N N . PHE A 1 112 ? -4.434 -15.532 -0.321 1.00 94.62 112 PHE A N 1
ATOM 888 C CA . PHE A 1 112 ? -5.212 -14.301 -0.390 1.00 94.62 112 PHE A CA 1
ATOM 889 C C . PHE A 1 112 ? -6.412 -14.472 -1.333 1.00 94.62 112 PHE A C 1
ATOM 891 O O . PHE A 1 112 ? -6.257 -14.937 -2.460 1.00 94.62 112 PHE A O 1
ATOM 898 N N . VAL A 1 113 ? -7.611 -14.123 -0.861 1.00 93.19 113 VAL A N 1
ATOM 899 C CA . VAL A 1 113 ? -8.876 -14.446 -1.547 1.00 93.19 113 VAL A CA 1
ATOM 900 C C . VAL A 1 113 ? -9.040 -13.706 -2.878 1.00 93.19 113 VAL A C 1
ATOM 902 O O . VAL A 1 113 ? -9.695 -14.207 -3.784 1.00 93.19 113 VAL A O 1
ATOM 905 N N . GLU A 1 114 ? -8.405 -12.551 -3.041 1.00 93.38 114 GLU A N 1
ATOM 906 C CA . GLU A 1 114 ? -8.459 -11.749 -4.261 1.00 93.38 114 GLU A CA 1
ATOM 907 C C . GLU A 1 114 ? -7.865 -12.482 -5.455 1.00 93.38 114 GLU A C 1
ATOM 909 O O . GLU A 1 114 ? -8.313 -12.253 -6.570 1.00 93.38 114 GLU A O 1
ATOM 914 N N . TYR A 1 115 ? -6.928 -13.413 -5.243 1.00 94.62 115 TYR A N 1
ATOM 915 C CA . TYR A 1 115 ? -6.437 -14.250 -6.336 1.00 94.62 115 TYR A CA 1
ATOM 916 C C . TYR A 1 115 ? -7.569 -15.050 -6.985 1.00 94.62 115 TYR A C 1
ATOM 918 O O . TYR A 1 115 ? -7.576 -15.186 -8.199 1.00 94.62 115 TYR A O 1
ATOM 926 N N . GLU A 1 116 ? -8.514 -15.562 -6.189 1.00 93.31 116 GLU A N 1
ATOM 9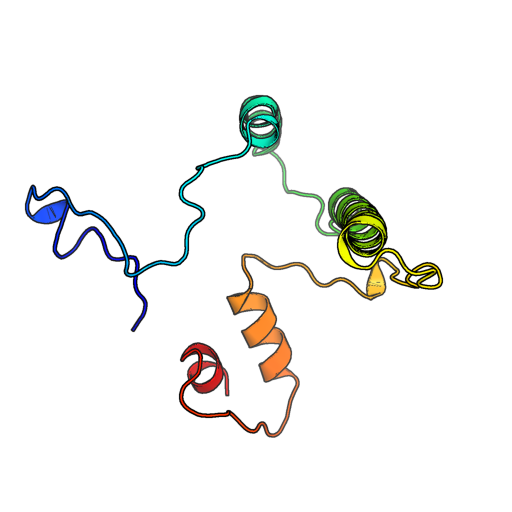27 C CA . GLU A 1 116 ? -9.674 -16.317 -6.678 1.00 93.31 116 GLU A CA 1
ATOM 928 C C . GLU A 1 116 ? -10.746 -15.393 -7.268 1.00 93.31 116 GLU A C 1
ATOM 930 O O . GLU A 1 116 ? -11.384 -15.755 -8.249 1.00 93.31 116 GLU A O 1
ATOM 935 N N . LEU A 1 117 ? -10.935 -14.193 -6.707 1.00 91.25 117 LEU A N 1
ATOM 936 C CA . LEU A 1 117 ? -11.922 -13.226 -7.208 1.00 91.25 117 LEU A CA 1
ATOM 937 C C . LEU A 1 117 ? -11.536 -12.608 -8.560 1.00 91.25 117 LEU A C 1
ATOM 939 O O . LEU A 1 117 ? -12.426 -12.229 -9.317 1.00 91.25 117 LEU A O 1
ATOM 943 N N . CYS A 1 118 ? -10.236 -12.490 -8.835 1.00 88.75 118 CYS A N 1
ATOM 944 C CA . CYS A 1 118 ? -9.700 -11.968 -10.093 1.00 88.75 118 CYS A CA 1
ATOM 945 C C . CYS A 1 118 ? -9.497 -13.047 -11.176 1.00 88.75 118 CYS A C 1
ATOM 947 O O . CYS A 1 118 ? -9.186 -12.691 -12.311 1.00 88.75 118 CYS A O 1
ATOM 949 N N . ALA A 1 119 ? -9.593 -14.336 -10.819 1.00 83.00 119 ALA A N 1
ATOM 950 C CA . ALA A 1 119 ? -9.321 -15.486 -11.692 1.00 83.00 119 ALA A CA 1
ATOM 951 C C . ALA A 1 119 ? -10.365 -15.713 -12.795 1.00 83.00 119 ALA A C 1
ATOM 953 O O . ALA A 1 119 ? -11.558 -15.397 -12.582 1.00 83.00 119 ALA A O 1
#

Radius of gyration: 19.18 Å; Cα contacts (8 Å, |Δi|>4): 53; chains: 1; bounding box: 49×44×42 Å

Foldseek 3Di:
DAFDCCCPPHDVVPHDDDGPRDDDDPVPDDVVVVVCVVVVVVPPVDDDDPLCVVVLVVVLVVVQVVCCVPVVDPDPRPPDDSVNDDDDPDVLVVLLVVLVVDPDDDDDPPDDCSNVVSD

Sequence (119 aa):
MHGGDIYTEGILKGKELIDFSSNINPLGLPDSFKDNLEEALSWVQVYPDIQYRNLKRNLIDYLSFSLGYFYKEKIEKLNIEEENLVLGNGAVEIIDLAISNLNSISILVPSFVEYELCA